Protein AF-A0A3D3LPB2-F1 (afdb_monomer_lite)

pLDDT: mean 95.72, std 4.95, range [67.12, 98.75]

Radius of gyration: 14.08 Å; chains: 1; bounding box: 40×20×36 Å

Secondary structure (DSSP, 8-state):
--THHHHHHHHHHHHHHHHHTT-EEEEEEP-SSS-EEEEE--TT-TTSPP-------------

Sequence (63 aa):
PENAGDVKKCAKFVSDKLKDAGLENVKIYETEGHPVVYGDWLKAGNDKMTILIYGHYDVQPVD

Structure (mmCIF, N/CA/C/O backbone):
data_AF-A0A3D3LPB2-F1
#
_entry.id   AF-A0A3D3LPB2-F1
#
loop_
_atom_site.group_PDB
_atom_site.id
_atom_site.type_symbol
_atom_site.label_atom_id
_atom_site.label_alt_id
_atom_site.label_comp_id
_atom_site.label_asym_id
_atom_site.label_entity_id
_atom_site.label_seq_id
_atom_site.pdbx_PDB_ins_code
_atom_site.Cartn_x
_atom_site.Cartn_y
_atom_site.Cartn_z
_atom_site.occupancy
_atom_site.B_iso_or_equiv
_atom_site.auth_seq_id
_atom_site.auth_comp_id
_atom_site.auth_asym_id
_atom_site.auth_atom_id
_atom_site.pdbx_PDB_model_num
ATOM 1 N N . PRO A 1 1 ? -11.862 6.502 14.207 1.00 67.12 1 PRO A N 1
ATOM 2 C CA . PRO A 1 1 ? -11.967 6.575 15.687 1.00 67.12 1 PRO A CA 1
ATOM 3 C C . PRO A 1 1 ? -13.132 5.764 16.280 1.00 67.12 1 PRO A C 1
ATOM 5 O O . PRO A 1 1 ? -12.961 5.220 17.355 1.00 67.12 1 PRO A O 1
ATOM 8 N N . GLU A 1 2 ? -14.236 5.553 15.559 1.00 83.69 2 GLU A N 1
ATOM 9 C CA . GLU A 1 2 ? -15.171 4.435 15.818 1.00 83.69 2 GLU A CA 1
ATOM 10 C C . GLU A 1 2 ? -14.919 3.288 14.821 1.00 83.69 2 GLU A C 1
ATOM 12 O O . GLU A 1 2 ? -14.596 2.167 15.200 1.00 83.69 2 GLU A O 1
ATOM 17 N N . ASN A 1 3 ? -14.825 3.626 13.532 1.00 89.62 3 ASN A N 1
ATOM 18 C CA . ASN A 1 3 ? -14.543 2.681 12.441 1.00 89.62 3 ASN A CA 1
ATOM 19 C C . ASN A 1 3 ? -13.044 2.395 12.221 1.00 89.62 3 ASN A C 1
ATOM 21 O O . ASN A 1 3 ? -12.627 1.969 11.145 1.00 89.62 3 ASN A O 1
ATOM 25 N N . ALA A 1 4 ? -12.188 2.642 13.221 1.00 89.69 4 ALA A N 1
ATOM 26 C CA . ALA A 1 4 ? -10.737 2.465 13.067 1.00 89.69 4 ALA A CA 1
ATOM 27 C C . ALA A 1 4 ? -10.358 1.010 12.724 1.00 89.69 4 ALA A C 1
ATOM 29 O O . ALA A 1 4 ? -9.416 0.776 11.966 1.00 89.69 4 ALA A O 1
ATOM 30 N N . GLY A 1 5 ? -11.109 0.037 13.250 1.00 94.44 5 GLY A N 1
ATOM 31 C CA . GLY A 1 5 ? -10.936 -1.375 12.910 1.00 94.44 5 GLY A CA 1
ATOM 32 C C . GLY A 1 5 ? -11.268 -1.678 11.449 1.00 94.44 5 GLY A C 1
ATOM 33 O O . GLY A 1 5 ? -10.543 -2.433 10.803 1.00 94.44 5 GLY A O 1
ATOM 34 N N . ASP A 1 6 ? -12.310 -1.058 10.899 1.00 96.12 6 AS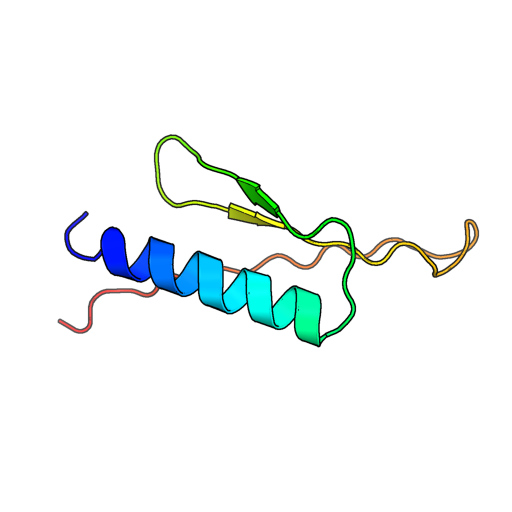P A N 1
ATOM 35 C CA . ASP A 1 6 ? -12.709 -1.277 9.508 1.00 96.12 6 ASP A CA 1
ATOM 36 C C . ASP A 1 6 ? -11.761 -0.598 8.526 1.00 96.12 6 ASP A C 1
ATOM 38 O O . ASP A 1 6 ? -11.429 -1.195 7.505 1.00 96.12 6 ASP A O 1
ATOM 42 N N . VAL A 1 7 ? -11.203 0.564 8.877 1.00 96.38 7 VAL A N 1
ATOM 43 C CA . VAL A 1 7 ? -10.118 1.178 8.095 1.00 96.38 7 VAL A CA 1
ATOM 44 C C 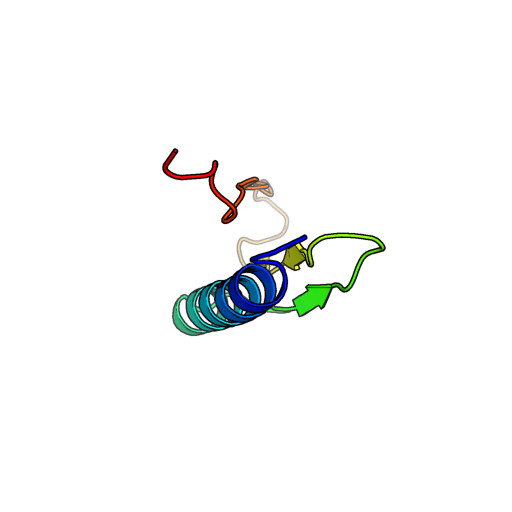. VAL A 1 7 ? -8.905 0.241 8.019 1.00 96.38 7 VAL A C 1
ATOM 46 O O . VAL A 1 7 ? -8.347 0.053 6.942 1.00 96.38 7 VAL A O 1
ATOM 49 N N . LYS A 1 8 ? -8.535 -0.442 9.114 1.00 96.12 8 LYS A N 1
ATOM 50 C CA . LYS A 1 8 ? -7.452 -1.449 9.093 1.00 96.12 8 LYS A CA 1
ATOM 51 C C . LYS A 1 8 ? -7.790 -2.668 8.226 1.00 96.12 8 LYS A C 1
ATOM 53 O O . LYS A 1 8 ? -6.928 -3.155 7.494 1.00 96.12 8 LYS A O 1
ATOM 58 N N . LYS A 1 9 ? -9.039 -3.152 8.259 1.00 97.81 9 LYS A N 1
ATOM 59 C CA . LYS A 1 9 ? -9.498 -4.223 7.350 1.00 97.81 9 LYS A CA 1
ATOM 60 C C . LYS A 1 9 ? -9.444 -3.770 5.890 1.00 97.81 9 LYS A C 1
ATOM 62 O O . LYS A 1 9 ? -8.988 -4.533 5.041 1.00 97.81 9 LYS A O 1
ATOM 67 N N . CYS A 1 10 ? -9.855 -2.534 5.608 1.00 98.00 10 CYS A N 1
ATOM 68 C CA . CYS A 1 10 ? -9.807 -1.944 4.275 1.00 98.00 10 CYS A CA 1
ATOM 69 C C . CYS A 1 10 ? -8.359 -1.797 3.785 1.00 98.00 10 CYS A C 1
ATOM 71 O O . CYS A 1 10 ? -8.057 -2.181 2.661 1.00 98.00 10 CYS A O 1
ATOM 73 N N . ALA A 1 11 ? -7.424 -1.388 4.649 1.00 98.38 11 ALA A N 1
ATOM 74 C CA . ALA A 1 11 ? -5.997 -1.353 4.325 1.00 98.38 11 ALA A CA 1
ATOM 75 C C . ALA A 1 11 ? -5.465 -2.733 3.900 1.00 98.38 11 ALA A C 1
ATOM 77 O O . ALA A 1 11 ? -4.747 -2.852 2.904 1.00 98.38 11 ALA A O 1
ATOM 78 N N . LYS A 1 12 ? -5.865 -3.801 4.607 1.00 98.50 12 LYS A N 1
ATOM 79 C CA . LYS A 1 12 ? -5.535 -5.176 4.207 1.00 98.50 12 LYS A CA 1
ATOM 80 C C . LYS A 1 12 ? -6.164 -5.541 2.862 1.00 98.50 12 LYS A C 1
ATOM 82 O O . LYS A 1 12 ? -5.473 -6.085 2.008 1.00 98.50 12 LYS A O 1
ATOM 87 N N . PHE A 1 13 ? -7.438 -5.215 2.661 1.00 98.56 13 PHE A N 1
ATOM 88 C CA . PHE A 1 13 ? -8.128 -5.452 1.394 1.00 98.56 13 PHE A CA 1
ATOM 89 C C . PHE A 1 13 ? -7.419 -4.763 0.219 1.00 98.56 13 PHE A C 1
ATOM 91 O O . PHE A 1 13 ? -7.137 -5.412 -0.785 1.00 98.56 13 PHE A O 1
ATOM 98 N N . VAL A 1 14 ? -7.065 -3.482 0.354 1.00 98.50 14 VAL A N 1
ATOM 99 C CA . VAL A 1 14 ? -6.325 -2.731 -0.672 1.00 98.50 14 VAL A CA 1
ATOM 100 C C . VAL A 1 14 ? -4.949 -3.354 -0.908 1.00 98.50 14 VAL A C 1
ATOM 102 O O . VAL A 1 14 ? -4.568 -3.556 -2.056 1.00 98.50 14 VAL A O 1
ATOM 105 N N . SER A 1 15 ? -4.223 -3.726 0.152 1.00 98.69 15 SER A N 1
ATOM 106 C CA . SER A 1 15 ? -2.927 -4.409 0.032 1.00 98.69 15 SER A CA 1
ATOM 107 C C . SER A 1 15 ? -3.036 -5.705 -0.774 1.00 98.69 15 SER A C 1
ATOM 109 O O . SER A 1 15 ? -2.231 -5.941 -1.674 1.00 98.69 15 SER A O 1
ATOM 111 N N . ASP A 1 16 ? -4.046 -6.525 -0.494 1.00 98.75 16 ASP A N 1
ATOM 112 C CA . ASP A 1 16 ? -4.271 -7.773 -1.221 1.00 98.75 16 ASP A CA 1
ATOM 113 C C . ASP A 1 16 ? -4.636 -7.491 -2.688 1.00 98.75 16 ASP A C 1
ATOM 115 O O . ASP A 1 16 ? -4.093 -8.133 -3.583 1.00 98.75 16 ASP A O 1
ATOM 119 N N . LYS A 1 17 ? -5.429 -6.447 -2.967 1.00 98.69 17 LYS A N 1
ATOM 120 C CA . LYS A 1 17 ? -5.729 -6.021 -4.345 1.00 98.69 17 LYS A CA 1
ATOM 121 C C . LYS A 1 17 ? -4.510 -5.543 -5.125 1.00 98.69 17 LYS A C 1
ATOM 123 O O . LYS A 1 17 ? -4.407 -5.858 -6.307 1.00 98.69 17 LYS A O 1
ATOM 128 N N . LEU A 1 18 ? -3.583 -4.822 -4.496 1.00 98.62 18 LEU A N 1
ATOM 129 C CA . LEU A 1 18 ? -2.334 -4.429 -5.156 1.00 98.62 18 LEU A CA 1
ATOM 130 C C . LEU A 1 18 ? -1.474 -5.655 -5.498 1.00 98.62 18 LEU A C 1
ATOM 132 O O . LEU A 1 18 ? -0.914 -5.717 -6.590 1.00 98.62 18 LEU A O 1
ATOM 136 N N . LYS A 1 19 ? -1.412 -6.651 -4.604 1.00 98.69 19 LYS A N 1
ATOM 137 C CA . LYS A 1 19 ? -0.699 -7.915 -4.865 1.00 98.69 19 LYS A CA 1
ATOM 138 C C . LYS A 1 19 ? -1.350 -8.708 -5.994 1.00 98.69 19 LYS A C 1
ATOM 140 O O . LYS A 1 19 ? -0.645 -9.144 -6.898 1.00 98.69 19 LYS A O 1
ATOM 145 N N . ASP A 1 20 ? -2.676 -8.845 -5.975 1.00 98.69 20 ASP A N 1
ATOM 146 C CA . ASP A 1 20 ? -3.440 -9.522 -7.032 1.00 98.69 20 ASP A CA 1
ATOM 147 C C . ASP A 1 20 ? -3.239 -8.843 -8.398 1.00 98.69 20 ASP A C 1
ATOM 149 O O . ASP A 1 20 ? -3.189 -9.512 -9.428 1.00 98.69 20 ASP A O 1
ATOM 153 N N . ALA A 1 21 ? -3.086 -7.514 -8.410 1.00 98.06 21 ALA A N 1
ATOM 154 C CA . ALA A 1 21 ? -2.794 -6.730 -9.610 1.00 98.06 21 ALA A CA 1
ATOM 155 C C . ALA A 1 21 ? -1.334 -6.847 -10.094 1.00 98.06 21 ALA A C 1
ATOM 157 O O . ALA A 1 21 ? -0.998 -6.312 -11.151 1.00 98.06 21 ALA A O 1
ATOM 158 N N . GLY A 1 22 ? -0.463 -7.537 -9.352 1.00 98.19 22 GLY A N 1
ATOM 159 C CA . GLY A 1 22 ? 0.934 -7.761 -9.721 1.00 98.19 22 GLY A CA 1
ATOM 160 C C . GLY A 1 22 ? 1.896 -6.640 -9.323 1.00 98.19 22 GLY A C 1
ATOM 161 O O . GLY A 1 22 ? 3.003 -6.586 -9.863 1.00 98.19 22 GLY A O 1
ATOM 162 N N . LEU A 1 23 ? 1.505 -5.751 -8.400 1.00 98.44 23 LEU A N 1
ATOM 163 C CA . LEU A 1 23 ? 2.447 -4.799 -7.809 1.00 98.44 23 LEU A CA 1
ATOM 164 C C . LEU A 1 23 ? 3.423 -5.518 -6.870 1.00 98.44 23 LEU A C 1
ATOM 166 O O . LEU A 1 23 ? 3.115 -6.530 -6.236 1.00 98.44 23 LEU A O 1
ATOM 170 N N . GLU A 1 24 ? 4.609 -4.942 -6.757 1.00 98.25 24 GLU A N 1
ATOM 171 C CA . GLU A 1 24 ? 5.705 -5.375 -5.907 1.00 98.25 24 GLU A CA 1
ATOM 172 C C . GLU A 1 24 ? 5.828 -4.473 -4.674 1.00 98.25 24 GLU A C 1
ATOM 174 O O . GLU A 1 24 ? 5.167 -3.440 -4.551 1.00 98.25 24 GLU A O 1
ATOM 179 N N . ASN A 1 25 ? 6.653 -4.904 -3.713 1.00 98.12 25 ASN A N 1
ATOM 180 C CA . ASN A 1 25 ? 6.948 -4.165 -2.479 1.00 98.12 25 ASN A CA 1
ATOM 181 C C . ASN A 1 25 ? 5.707 -3.702 -1.697 1.00 98.12 25 ASN A C 1
ATOM 183 O O . ASN A 1 25 ? 5.777 -2.729 -0.943 1.00 98.12 25 ASN A O 1
ATOM 187 N N . VAL A 1 26 ? 4.584 -4.414 -1.847 1.00 98.69 26 VAL A N 1
ATOM 188 C CA . VAL A 1 26 ? 3.317 -4.022 -1.236 1.00 98.69 26 VAL A CA 1
ATOM 189 C C . VAL A 1 26 ? 3.428 -4.081 0.287 1.00 98.69 26 VAL A C 1
ATOM 191 O O . VAL A 1 26 ? 3.677 -5.144 0.862 1.00 98.69 26 VAL A O 1
ATOM 194 N N . LYS A 1 27 ? 3.220 -2.940 0.946 1.00 98.56 27 LYS A N 1
ATOM 195 C CA . LYS A 1 27 ? 3.380 -2.758 2.393 1.00 98.56 27 LYS A CA 1
ATOM 196 C C . LYS A 1 27 ? 2.236 -1.943 2.972 1.00 98.56 27 LYS A C 1
ATOM 198 O O . LYS A 1 27 ? 1.753 -0.994 2.360 1.00 98.56 27 LYS A O 1
ATOM 203 N N . ILE A 1 28 ? 1.843 -2.316 4.184 1.00 98.50 28 ILE A N 1
ATOM 204 C CA . ILE A 1 28 ? 0.995 -1.501 5.047 1.00 98.50 28 ILE A CA 1
ATOM 205 C C . ILE A 1 28 ? 1.931 -0.835 6.049 1.00 98.50 28 ILE A C 1
ATOM 207 O O . ILE A 1 28 ? 2.632 -1.521 6.792 1.00 98.50 28 ILE A O 1
ATOM 211 N N . TYR A 1 29 ? 1.972 0.489 6.030 1.00 98.31 29 TYR A N 1
ATOM 212 C CA . TYR A 1 29 ? 2.718 1.295 6.982 1.00 98.31 29 TYR A CA 1
ATOM 213 C C . TYR A 1 29 ? 1.775 1.748 8.091 1.00 98.31 29 TYR A C 1
ATOM 215 O O . TYR A 1 29 ? 0.794 2.445 7.829 1.00 98.31 29 TYR A O 1
ATOM 223 N N . GLU A 1 30 ? 2.078 1.357 9.328 1.00 96.88 30 GLU A N 1
ATOM 224 C CA . GLU A 1 30 ? 1.418 1.930 10.499 1.00 96.88 30 GLU A CA 1
ATOM 225 C C . GLU A 1 30 ? 1.841 3.396 10.648 1.00 96.88 30 GLU A C 1
ATOM 227 O O . GLU A 1 30 ? 3.002 3.752 10.433 1.00 96.88 30 GLU A O 1
ATOM 232 N N . THR A 1 31 ? 0.889 4.246 11.014 1.00 95.62 31 THR A N 1
ATOM 233 C CA . THR A 1 31 ? 1.116 5.663 11.308 1.00 95.62 31 THR A CA 1
ATOM 234 C C . THR A 1 31 ? 0.533 5.979 12.684 1.00 95.62 31 THR A C 1
ATOM 236 O O . THR A 1 31 ? -0.079 5.118 13.316 1.00 95.62 31 THR A O 1
ATOM 239 N N . GLU A 1 32 ? 0.680 7.218 13.155 1.00 94.12 32 GLU A N 1
ATOM 240 C CA . GLU A 1 32 ? -0.025 7.669 14.364 1.00 94.12 32 GLU A CA 1
ATOM 241 C C . GLU A 1 32 ? -1.560 7.623 14.205 1.00 94.12 32 GLU A C 1
ATOM 243 O O . GLU A 1 32 ? -2.285 7.579 15.197 1.00 94.12 32 GLU A O 1
ATOM 248 N N . GLY A 1 33 ? -2.062 7.604 12.962 1.00 93.00 33 GLY A N 1
ATOM 249 C CA . GLY A 1 33 ? -3.481 7.553 12.624 1.00 93.00 33 GLY A CA 1
ATOM 250 C C . GLY A 1 33 ? -3.854 6.322 11.796 1.00 93.00 33 GLY A C 1
ATOM 251 O O . GLY A 1 33 ? -3.668 5.177 12.206 1.00 93.00 33 GLY A O 1
ATOM 252 N N . HIS A 1 34 ? -4.471 6.550 10.636 1.00 95.56 34 HIS A N 1
ATOM 253 C CA . HIS A 1 34 ? -4.847 5.468 9.729 1.00 95.56 34 HIS A CA 1
ATOM 254 C C . HIS A 1 34 ? -3.626 4.926 8.972 1.00 95.56 34 HIS A C 1
ATOM 256 O O . HIS A 1 34 ? -2.735 5.700 8.609 1.00 95.56 34 HIS A O 1
ATOM 262 N N . PRO A 1 35 ? -3.550 3.604 8.741 1.00 97.56 35 PRO A N 1
ATOM 263 C CA . PRO A 1 35 ? -2.427 3.029 8.017 1.00 97.56 35 PRO A CA 1
ATOM 264 C C . PRO A 1 35 ? -2.372 3.546 6.574 1.00 97.56 35 PRO A C 1
ATOM 266 O O . PRO A 1 35 ? -3.377 3.952 5.992 1.00 97.56 35 PRO A O 1
ATOM 269 N N . VAL A 1 36 ? -1.197 3.492 5.960 1.00 98.25 36 VAL A N 1
ATOM 270 C CA . VAL A 1 36 ? -1.013 3.809 4.537 1.00 98.25 36 VAL A CA 1
ATOM 271 C C . VAL A 1 36 ? -0.650 2.534 3.796 1.00 98.25 36 VAL A C 1
ATOM 273 O O . VAL A 1 36 ? 0.203 1.771 4.244 1.00 98.25 36 VAL A O 1
ATOM 276 N N . VAL A 1 37 ? -1.291 2.300 2.652 1.00 98.69 37 VAL A N 1
ATOM 277 C CA . VAL A 1 37 ? -0.950 1.183 1.768 1.00 98.69 37 VAL A CA 1
ATOM 278 C C . VAL A 1 37 ? -0.081 1.708 0.636 1.00 98.69 37 VAL A C 1
ATOM 280 O O . VAL A 1 37 ? -0.452 2.654 -0.054 1.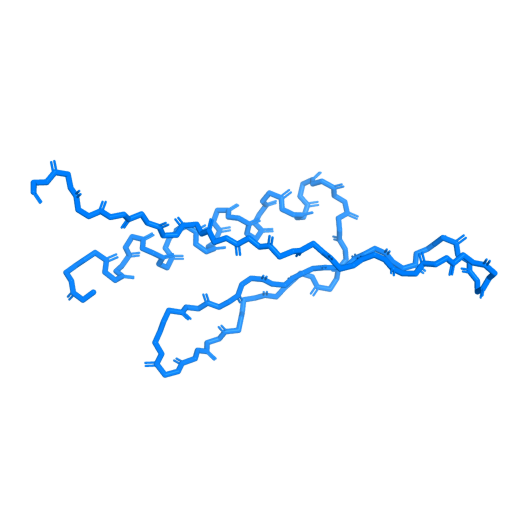00 98.69 37 VAL A O 1
ATOM 283 N N . TYR A 1 38 ? 1.071 1.081 0.452 1.00 98.69 38 TYR A N 1
ATOM 284 C CA . TYR A 1 38 ? 2.018 1.365 -0.617 1.00 98.69 38 TYR A CA 1
ATOM 285 C C . TYR A 1 38 ? 2.251 0.099 -1.436 1.00 98.69 38 TYR A C 1
ATOM 287 O O . TYR A 1 38 ? 2.250 -1.003 -0.889 1.00 98.69 38 TYR A O 1
ATOM 295 N N . GLY A 1 39 ? 2.498 0.266 -2.728 1.00 98.50 39 GLY A N 1
ATOM 296 C CA . GLY A 1 39 ? 3.020 -0.752 -3.628 1.00 98.50 39 GLY A CA 1
ATOM 297 C C . GLY A 1 39 ? 3.579 -0.069 -4.868 1.00 98.50 39 GLY A C 1
ATOM 298 O O . GLY A 1 39 ? 3.179 1.052 -5.189 1.00 98.50 39 GLY A O 1
ATOM 299 N N . ASP A 1 40 ? 4.493 -0.733 -5.563 1.00 98.19 40 ASP A N 1
ATOM 300 C CA . ASP A 1 40 ? 5.111 -0.185 -6.765 1.00 98.19 40 ASP A CA 1
ATOM 301 C C . ASP A 1 40 ? 5.243 -1.216 -7.881 1.00 98.19 40 ASP A C 1
ATOM 303 O O . ASP A 1 40 ? 5.186 -2.423 -7.677 1.00 98.19 40 ASP A O 1
ATOM 307 N N . TRP A 1 41 ? 5.395 -0.713 -9.099 1.00 98.12 41 TRP A N 1
ATOM 308 C CA . TRP A 1 41 ? 5.845 -1.497 -10.235 1.00 98.12 41 TRP A CA 1
ATOM 309 C C . TRP A 1 41 ? 6.851 -0.642 -10.995 1.00 98.12 41 TRP A C 1
ATOM 311 O O . TRP A 1 41 ? 6.483 0.326 -11.658 1.00 98.12 41 TRP A O 1
ATOM 321 N N . LEU A 1 42 ? 8.138 -0.962 -10.859 1.00 96.12 42 LEU A N 1
ATOM 322 C CA . LEU A 1 42 ? 9.241 -0.157 -11.405 1.00 96.12 42 LEU A CA 1
ATOM 323 C C . LEU A 1 42 ? 9.979 -0.860 -12.554 1.00 96.12 42 LEU A C 1
ATOM 325 O O . LEU A 1 42 ? 11.146 -0.588 -12.822 1.00 96.12 42 LEU A O 1
ATOM 329 N N . LYS A 1 43 ? 9.297 -1.761 -13.271 1.00 95.56 43 LYS A N 1
ATOM 330 C CA . LYS A 1 43 ? 9.885 -2.556 -14.368 1.00 95.56 43 LYS A CA 1
ATOM 331 C C . LYS A 1 43 ? 9.758 -1.906 -15.750 1.00 95.56 43 LYS A C 1
ATOM 333 O O . LYS A 1 43 ? 9.991 -2.564 -16.758 1.00 95.56 43 LYS A O 1
ATOM 338 N N . ALA A 1 44 ? 9.397 -0.624 -15.810 1.00 95.88 44 ALA A N 1
ATOM 339 C CA . ALA A 1 44 ? 9.220 0.103 -17.067 1.00 95.88 44 ALA A CA 1
ATOM 340 C C . ALA A 1 44 ? 10.544 0.364 -17.818 1.00 95.88 44 ALA A C 1
ATOM 342 O O . ALA A 1 44 ? 10.518 0.560 -19.030 1.00 95.88 44 ALA A O 1
ATOM 343 N N . GLY A 1 45 ? 11.682 0.342 -17.113 1.00 95.25 45 GLY A N 1
ATOM 344 C CA . GLY A 1 45 ? 12.998 0.718 -17.640 1.00 95.25 45 GLY A CA 1
ATOM 345 C C . GLY A 1 45 ? 13.415 2.133 -17.225 1.00 95.25 45 GLY A C 1
ATOM 346 O O . GLY A 1 45 ? 12.579 2.977 -16.913 1.00 95.25 45 GLY A O 1
ATOM 347 N N . ASN A 1 46 ? 14.726 2.390 -17.210 1.00 94.38 46 ASN A N 1
ATOM 348 C CA . ASN A 1 46 ? 15.304 3.649 -16.712 1.00 94.38 46 ASN A CA 1
ATOM 349 C C . ASN A 1 46 ? 15.018 4.866 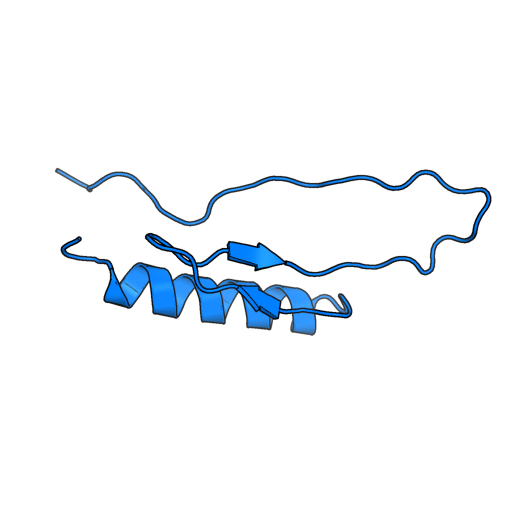-17.612 1.00 94.38 46 ASN A C 1
ATOM 351 O O . ASN A 1 46 ? 15.239 5.999 -17.197 1.00 94.38 46 ASN A O 1
ATOM 355 N N . ASP A 1 47 ? 14.567 4.640 -18.846 1.00 96.81 47 ASP A N 1
ATOM 356 C CA . ASP A 1 47 ? 14.189 5.670 -19.817 1.00 96.81 47 ASP A CA 1
ATOM 357 C C . ASP A 1 47 ? 12.708 6.074 -19.713 1.00 96.81 47 ASP A C 1
ATOM 359 O O . ASP A 1 47 ? 12.246 6.937 -20.463 1.00 96.81 47 ASP A O 1
ATOM 363 N N . LYS A 1 48 ? 11.941 5.443 -18.816 1.00 97.38 48 LYS A N 1
ATOM 364 C CA . LYS A 1 48 ? 10.520 5.733 -18.610 1.00 97.38 48 LYS A CA 1
ATOM 365 C C . LYS A 1 48 ? 10.301 6.628 -17.399 1.00 97.38 48 LYS A C 1
ATOM 367 O O . LYS A 1 48 ? 11.082 6.655 -16.454 1.00 97.38 48 LYS A O 1
ATOM 372 N N . MET A 1 49 ? 9.192 7.357 -17.435 1.00 96.69 49 MET A N 1
ATOM 373 C CA . MET A 1 49 ? 8.761 8.190 -16.320 1.00 96.69 49 MET A CA 1
ATOM 374 C C . MET A 1 49 ? 8.112 7.342 -15.226 1.00 96.69 49 MET A C 1
ATOM 376 O O . MET A 1 49 ? 7.341 6.426 -15.514 1.00 96.69 49 MET A O 1
ATOM 380 N N . THR A 1 50 ? 8.358 7.715 -13.974 1.00 97.06 50 THR A N 1
ATOM 381 C CA . THR A 1 50 ? 7.632 7.180 -12.821 1.00 97.06 50 THR A CA 1
ATOM 382 C C . THR A 1 50 ? 6.376 8.007 -12.581 1.00 97.06 50 THR A C 1
ATOM 384 O O . THR A 1 50 ? 6.444 9.232 -12.491 1.0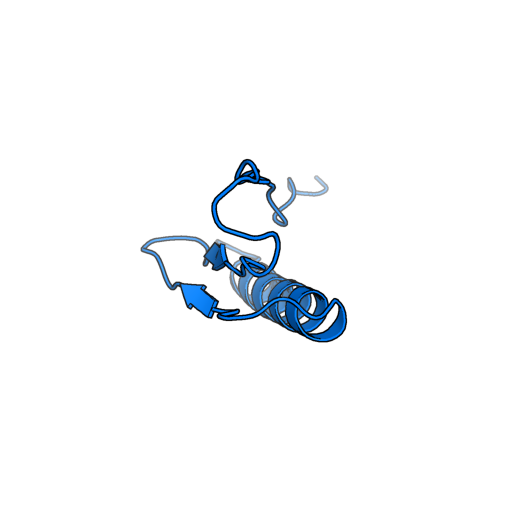0 97.06 50 THR A O 1
ATOM 387 N N . ILE A 1 51 ? 5.233 7.336 -12.448 1.00 97.44 51 ILE A N 1
ATOM 388 C CA . ILE A 1 51 ? 3.956 7.968 -12.109 1.00 97.44 51 ILE A CA 1
ATOM 389 C C . ILE A 1 51 ? 3.605 7.595 -10.671 1.00 97.44 51 ILE A C 1
ATOM 391 O O . ILE A 1 51 ? 3.589 6.416 -10.323 1.00 97.44 51 ILE A O 1
ATOM 395 N N . LEU A 1 52 ? 3.299 8.598 -9.848 1.00 97.94 52 LEU A N 1
ATOM 396 C CA . LEU A 1 52 ? 2.752 8.399 -8.510 1.00 97.94 52 LEU A CA 1
ATOM 397 C C . LEU A 1 52 ? 1.230 8.539 -8.559 1.00 97.94 52 LEU A C 1
ATOM 399 O O . LEU A 1 52 ? 0.714 9.578 -8.967 1.00 97.94 52 LEU A O 1
ATOM 403 N N . ILE A 1 53 ? 0.523 7.506 -8.109 1.00 97.94 53 ILE A N 1
ATOM 404 C CA . ILE A 1 53 ? -0.932 7.525 -7.954 1.00 97.94 53 ILE A CA 1
ATOM 405 C C . ILE A 1 53 ? -1.238 7.673 -6.465 1.00 97.94 53 ILE A C 1
ATOM 407 O O . ILE A 1 53 ? -0.843 6.831 -5.662 1.00 97.94 53 ILE 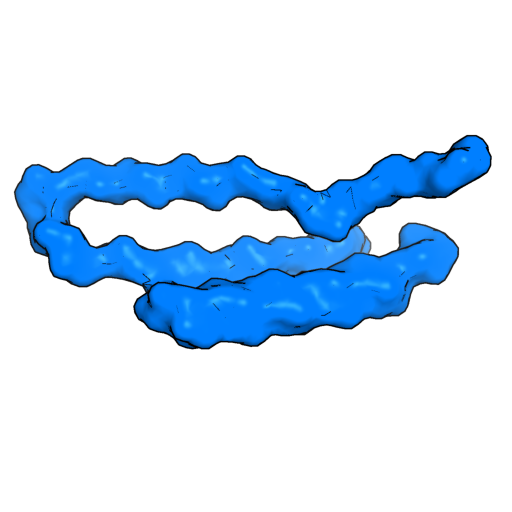A O 1
ATOM 411 N N . TYR A 1 54 ? -1.943 8.746 -6.109 1.00 98.00 54 TYR A N 1
ATOM 412 C CA . TYR A 1 54 ? -2.431 8.991 -4.754 1.00 98.00 54 TYR A CA 1
ATOM 413 C C . TYR A 1 54 ? -3.945 8.789 -4.697 1.00 98.00 54 TYR A C 1
ATOM 415 O O . TYR A 1 54 ? -4.673 9.216 -5.591 1.00 98.00 54 TYR A O 1
ATOM 423 N N . GLY A 1 55 ? -4.410 8.160 -3.623 1.00 97.06 55 GLY A N 1
ATOM 424 C CA . GLY A 1 55 ? -5.822 7.965 -3.333 1.00 97.06 55 GLY A CA 1
ATOM 425 C C . GLY A 1 55 ? -6.033 7.688 -1.849 1.00 97.06 55 GLY A C 1
ATOM 426 O O . GLY A 1 55 ? -5.075 7.493 -1.100 1.00 97.06 55 GLY A O 1
ATOM 427 N N . HIS A 1 56 ? -7.296 7.659 -1.438 1.00 96.81 56 HIS A N 1
ATOM 428 C CA . HIS A 1 56 ? -7.714 7.342 -0.077 1.00 96.81 56 HIS A CA 1
ATOM 429 C C . HIS A 1 56 ? -8.845 6.307 -0.117 1.00 96.81 56 HIS A C 1
ATOM 431 O O . HIS A 1 56 ? -9.541 6.173 -1.124 1.00 96.81 56 HIS A O 1
ATOM 437 N N . TYR A 1 57 ? -8.981 5.526 0.951 1.00 94.88 57 TYR A N 1
ATOM 438 C CA . TYR A 1 57 ? -9.930 4.406 1.036 1.00 94.88 57 TYR A CA 1
ATOM 439 C C . TYR A 1 57 ? -10.821 4.480 2.282 1.00 94.88 57 TYR A C 1
ATOM 441 O O . TYR A 1 57 ? -11.680 3.622 2.490 1.00 94.88 57 TYR A O 1
ATOM 449 N N . ASP A 1 58 ? -10.613 5.493 3.119 1.00 93.38 58 ASP A N 1
ATOM 450 C CA . ASP A 1 58 ? -11.570 5.949 4.109 1.00 93.38 58 ASP A CA 1
ATOM 451 C C . ASP A 1 58 ? -12.648 6.816 3.449 1.00 93.38 58 ASP A C 1
ATOM 453 O O . ASP A 1 58 ? -12.457 7.408 2.381 1.00 93.38 58 ASP A O 1
ATOM 457 N N . VAL A 1 59 ? -13.806 6.856 4.099 1.00 93.88 59 VAL A N 1
ATOM 458 C CA . VAL A 1 59 ? -14.997 7.571 3.644 1.00 93.88 59 VAL A CA 1
ATOM 459 C C . VAL A 1 59 ? -15.567 8.394 4.791 1.00 93.88 59 VAL A C 1
ATOM 461 O O . VAL A 1 59 ? -15.277 8.139 5.963 1.00 93.88 59 VAL A O 1
ATOM 464 N N . GLN A 1 60 ? -16.392 9.378 4.447 1.00 92.38 60 GLN A N 1
ATOM 465 C CA . GLN A 1 60 ? -17.170 10.111 5.439 1.00 92.38 60 GLN A CA 1
ATOM 466 C C . GLN A 1 60 ? -18.205 9.189 6.110 1.00 92.38 60 GLN A C 1
ATOM 468 O O . GLN A 1 60 ? -18.600 8.180 5.514 1.00 92.38 60 GLN A O 1
ATOM 473 N N . PRO A 1 61 ? -18.651 9.517 7.336 1.00 90.00 61 PRO A N 1
ATOM 474 C CA . PRO A 1 61 ? -19.825 8.897 7.937 1.00 90.00 61 PRO A CA 1
ATOM 475 C C . PRO A 1 61 ? -21.044 8.972 7.011 1.00 90.00 61 PRO A C 1
ATOM 477 O O . PRO A 1 61 ? -21.124 9.827 6.130 1.00 90.00 61 PRO A O 1
ATOM 480 N N . VAL A 1 62 ? -21.980 8.049 7.210 1.00 88.56 62 VAL A N 1
ATOM 481 C CA . VAL A 1 62 ? -23.217 7.987 6.417 1.00 88.56 62 VAL A CA 1
ATOM 482 C C . VAL A 1 62 ? -24.323 8.908 6.947 1.00 88.56 62 VAL A C 1
ATOM 484 O O . VAL A 1 62 ? -25.285 9.140 6.219 1.00 88.56 62 VAL A O 1
ATOM 487 N N . ASP A 1 63 ? -24.150 9.436 8.165 1.00 83.31 63 ASP A N 1
ATOM 488 C CA . ASP A 1 63 ? -25.051 10.361 8.865 1.00 83.31 63 ASP A CA 1
ATOM 489 C C . ASP A 1 63 ? -24.430 11.762 8.999 1.00 83.31 63 ASP A C 1
ATOM 491 O O . ASP A 1 63 ? -23.189 11.845 9.185 1.00 83.31 63 ASP A O 1
#

Foldseek 3Di:
DVCLVVLVVQLVVVLVVCVVVPFPPWDWADDPGRIDTDTHDDPPDPPDDDDDDDDDDDDDDPD